Protein AF-A0A7C9JWT1-F1 (afdb_monomer)

Structure (mmCIF, N/CA/C/O backbone):
data_AF-A0A7C9JWT1-F1
#
_en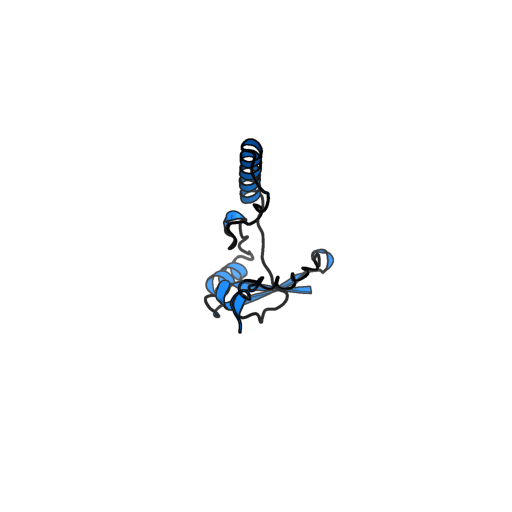try.id   AF-A0A7C9JWT1-F1
#
loop_
_atom_site.group_PDB
_atom_site.id
_atom_site.type_symbol
_atom_site.label_atom_id
_atom_site.label_alt_id
_atom_site.label_comp_id
_atom_site.label_asym_id
_atom_site.label_entity_id
_atom_site.label_seq_id
_atom_site.pdbx_PDB_ins_code
_atom_site.Cartn_x
_atom_site.Cartn_y
_atom_site.Cartn_z
_atom_site.occupancy
_atom_site.B_iso_or_equiv
_atom_site.auth_seq_id
_atom_site.auth_comp_id
_atom_site.auth_asym_id
_atom_site.auth_atom_id
_atom_site.pdbx_PDB_model_num
ATOM 1 N N . MET A 1 1 ? 0.177 8.245 -16.799 1.00 88.88 1 MET A N 1
ATOM 2 C CA . MET A 1 1 ? 1.447 7.897 -16.118 1.00 88.88 1 MET A CA 1
ATOM 3 C C . MET A 1 1 ? 1.561 6.397 -15.856 1.00 88.88 1 MET A C 1
ATOM 5 O O . MET A 1 1 ? 0.543 5.713 -15.841 1.00 88.88 1 MET A O 1
ATOM 9 N N . ARG A 1 2 ? 2.778 5.878 -15.626 1.00 90.88 2 ARG A N 1
ATOM 10 C CA . ARG A 1 2 ? 3.000 4.482 -15.211 1.00 90.88 2 ARG A CA 1
ATOM 11 C C . ARG A 1 2 ? 3.348 4.416 -13.730 1.00 90.88 2 ARG A C 1
ATOM 13 O O . ARG A 1 2 ? 4.318 5.038 -13.309 1.00 90.88 2 ARG A O 1
ATOM 20 N N . LEU A 1 3 ? 2.582 3.638 -12.975 1.00 92.44 3 LEU A N 1
ATOM 21 C CA . LEU A 1 3 ? 2.777 3.423 -11.547 1.00 92.44 3 LEU A CA 1
ATOM 22 C C . LEU A 1 3 ? 3.096 1.960 -11.241 1.00 92.44 3 LEU A C 1
ATOM 24 O O . LEU A 1 3 ? 2.695 1.049 -11.961 1.00 92.44 3 LEU A O 1
ATOM 28 N N . TYR A 1 4 ? 3.811 1.737 -10.146 1.00 93.62 4 TYR A N 1
ATOM 29 C CA . TYR A 1 4 ? 4.376 0.447 -9.780 1.00 93.62 4 TYR A CA 1
ATOM 30 C C . TYR A 1 4 ? 3.850 -0.025 -8.428 1.00 93.62 4 TYR A C 1
ATOM 32 O O . TYR A 1 4 ? 3.879 0.716 -7.446 1.00 93.62 4 TYR A O 1
ATOM 40 N N . HIS A 1 5 ? 3.411 -1.280 -8.369 1.00 93.38 5 HIS A N 1
ATOM 41 C CA . HIS A 1 5 ? 3.003 -1.959 -7.144 1.00 93.38 5 HIS A CA 1
ATOM 42 C C . HIS A 1 5 ? 3.944 -3.133 -6.867 1.00 93.38 5 HIS A C 1
ATOM 44 O O . HIS A 1 5 ? 4.068 -4.046 -7.685 1.00 93.38 5 HIS A O 1
ATOM 50 N N . LEU A 1 6 ? 4.625 -3.098 -5.724 1.00 93.12 6 LEU A N 1
ATOM 51 C CA . LEU A 1 6 ? 5.567 -4.133 -5.308 1.00 93.12 6 LEU A CA 1
ATOM 52 C C . LEU A 1 6 ? 4.858 -5.138 -4.401 1.00 93.12 6 LEU A C 1
ATOM 54 O O . LEU A 1 6 ? 4.128 -4.748 -3.492 1.00 93.12 6 LEU A O 1
ATOM 58 N N . THR A 1 7 ? 5.069 -6.428 -4.653 1.00 92.75 7 THR A N 1
ATOM 59 C CA . THR A 1 7 ? 4.467 -7.501 -3.857 1.00 92.75 7 THR A CA 1
ATOM 60 C C . THR A 1 7 ? 5.299 -8.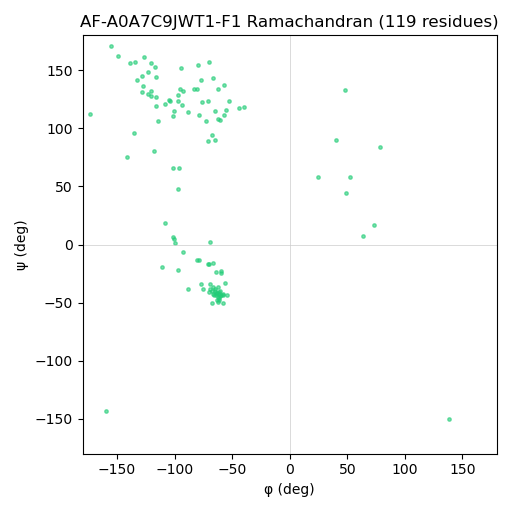788 -3.922 1.00 92.75 7 THR A C 1
ATOM 62 O O . THR A 1 7 ? 6.246 -8.903 -4.707 1.00 92.75 7 THR A O 1
ATOM 65 N N . THR A 1 8 ? 4.963 -9.775 -3.092 1.00 93.62 8 THR A N 1
ATOM 66 C CA . THR A 1 8 ? 5.616 -11.093 -3.119 1.00 93.62 8 THR A CA 1
ATOM 67 C C . THR A 1 8 ? 5.217 -11.867 -4.381 1.00 93.62 8 THR A C 1
ATOM 69 O O . THR A 1 8 ? 4.166 -11.619 -4.975 1.00 93.62 8 THR A O 1
ATOM 72 N N . ALA A 1 9 ? 6.038 -12.829 -4.810 1.00 94.38 9 ALA A N 1
ATOM 73 C CA . ALA A 1 9 ? 5.761 -13.595 -6.030 1.00 94.38 9 ALA A CA 1
ATOM 74 C C . ALA A 1 9 ? 4.431 -14.371 -5.961 1.00 94.38 9 ALA A C 1
ATOM 76 O O . ALA A 1 9 ? 3.673 -14.380 -6.928 1.00 94.38 9 ALA A O 1
ATOM 77 N N . GLU A 1 10 ? 4.118 -14.959 -4.804 1.00 94.06 10 GLU A N 1
ATOM 78 C CA . GLU A 1 10 ? 2.855 -15.664 -4.558 1.00 94.06 10 GLU A CA 1
ATOM 79 C C . GLU A 1 10 ? 1.644 -14.750 -4.788 1.00 94.06 10 GLU A C 1
ATOM 81 O O . GLU A 1 10 ? 0.731 -15.083 -5.551 1.00 94.06 10 GLU A O 1
ATOM 86 N N . TYR A 1 11 ? 1.660 -13.554 -4.189 1.00 93.75 11 TYR A N 1
ATOM 87 C CA . TYR A 1 11 ? 0.570 -12.601 -4.354 1.00 93.75 11 TYR A CA 1
ATOM 88 C C . TYR A 1 11 ? 0.517 -12.026 -5.764 1.00 93.75 11 TYR A C 1
ATOM 90 O O . TYR A 1 11 ? -0.579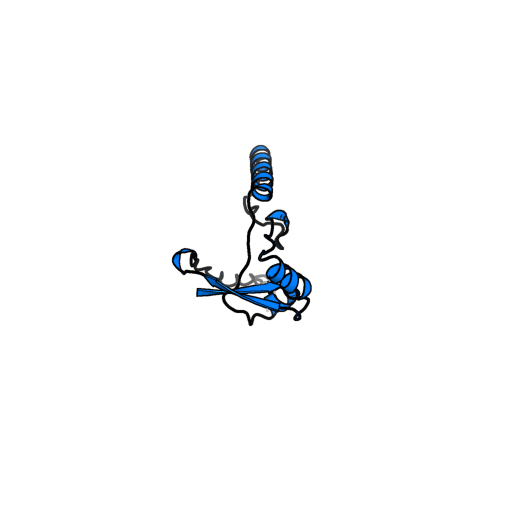 -11.816 -6.272 1.00 93.75 11 TYR A O 1
ATOM 98 N N . ALA A 1 12 ? 1.651 -11.829 -6.437 1.00 94.06 12 ALA A N 1
ATOM 99 C CA . ALA A 1 12 ? 1.660 -11.398 -7.832 1.00 94.06 12 ALA A CA 1
ATOM 100 C C . ALA A 1 12 ? 0.966 -12.414 -8.750 1.00 94.06 12 ALA A C 1
ATOM 102 O O . ALA A 1 12 ? 0.114 -12.027 -9.550 1.00 94.06 12 ALA A O 1
ATOM 103 N N . ILE A 1 13 ? 1.266 -13.707 -8.592 1.00 95.19 13 ILE A N 1
ATOM 104 C CA . ILE A 1 13 ? 0.622 -14.783 -9.358 1.00 95.19 13 ILE A CA 1
ATOM 105 C C . ILE A 1 13 ? -0.884 -14.803 -9.079 1.00 95.19 13 ILE A C 1
ATOM 107 O O . ILE A 1 13 ? -1.679 -14.803 -10.018 1.00 95.19 13 ILE A O 1
ATOM 111 N N . SER A 1 14 ? -1.288 -14.748 -7.805 1.00 95.44 14 SER A N 1
ATOM 112 C CA . SER A 1 14 ? -2.705 -14.676 -7.423 1.00 95.44 14 SER A CA 1
ATOM 113 C C . SER A 1 14 ? -3.396 -13.438 -8.007 1.00 95.44 14 SER A C 1
ATOM 115 O O . SER A 1 14 ? -4.515 -13.533 -8.508 1.00 95.44 14 SER A O 1
ATOM 117 N N . ASN A 1 15 ? -2.749 -12.273 -7.957 1.00 94.75 15 ASN A N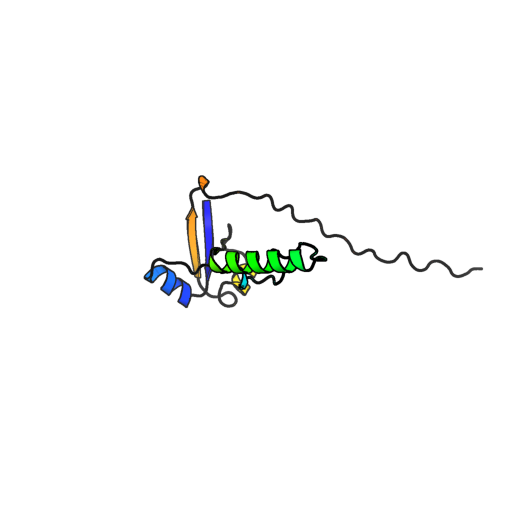 1
ATOM 118 C CA . ASN A 1 15 ? -3.307 -11.015 -8.450 1.00 94.75 15 ASN A CA 1
ATOM 119 C C . ASN A 1 15 ? -3.542 -11.061 -9.963 1.00 94.75 15 ASN A C 1
ATOM 121 O O . ASN A 1 15 ? -4.602 -10.647 -10.430 1.00 94.75 15 ASN A O 1
ATOM 125 N N . ILE A 1 16 ? -2.582 -11.606 -10.717 1.00 94.94 16 ILE A N 1
ATOM 126 C CA . ILE A 1 16 ? -2.693 -11.783 -12.169 1.00 94.94 16 ILE A CA 1
ATOM 127 C C . ILE A 1 16 ? -3.767 -12.826 -12.497 1.00 94.94 16 ILE A C 1
ATOM 129 O O . ILE A 1 16 ? -4.666 -12.550 -13.290 1.00 94.94 16 ILE A O 1
ATOM 133 N N . GLY A 1 17 ? -3.713 -13.999 -11.859 1.00 96.81 17 GLY A N 1
ATOM 134 C CA . GLY A 1 17 ? -4.637 -15.105 -12.123 1.00 96.81 17 GLY A CA 1
ATOM 135 C C . GLY A 1 17 ? -6.094 -14.765 -11.807 1.00 96.81 17 GLY A C 1
ATOM 136 O O . GLY A 1 17 ? -6.993 -15.156 -12.545 1.00 96.81 17 GLY A O 1
ATOM 137 N N . LEU A 1 18 ? -6.331 -13.987 -10.747 1.00 96.19 18 LEU A N 1
ATOM 138 C CA . LEU A 1 18 ? -7.672 -13.591 -10.303 1.00 96.19 18 LEU A CA 1
ATOM 139 C C . LEU A 1 18 ? -8.075 -12.182 -10.754 1.00 96.19 18 LEU A C 1
ATOM 141 O O . LEU A 1 18 ? -9.160 -11.727 -10.399 1.00 96.19 18 LEU A O 1
ATOM 145 N N . ARG A 1 19 ? -7.213 -11.480 -11.502 1.00 94.12 19 ARG A N 1
ATOM 146 C CA . ARG A 1 19 ? -7.418 -10.092 -11.956 1.00 94.12 19 ARG A CA 1
ATOM 147 C C . ARG A 1 19 ? -7.856 -9.145 -10.832 1.00 94.12 19 ARG A C 1
ATOM 149 O O . ARG A 1 19 ? -8.776 -8.346 -10.999 1.00 94.12 19 ARG A O 1
ATOM 156 N N . ARG A 1 20 ? -7.206 -9.237 -9.672 1.00 92.38 20 ARG A N 1
ATOM 157 C CA . ARG A 1 20 ? -7.530 -8.426 -8.488 1.00 92.38 20 ARG A CA 1
ATOM 158 C C . ARG A 1 20 ? -6.273 -7.939 -7.788 1.00 92.38 20 ARG A C 1
ATOM 160 O O . ARG A 1 20 ? -5.235 -8.585 -7.855 1.00 92.38 20 ARG A O 1
ATOM 167 N N . LEU A 1 21 ? -6.402 -6.845 -7.048 1.00 91.25 21 LEU A N 1
ATOM 168 C CA . LEU A 1 21 ? -5.401 -6.398 -6.084 1.00 91.25 21 LEU A CA 1
ATOM 169 C C . LEU A 1 21 ? -5.995 -6.433 -4.680 1.00 91.25 21 LEU A C 1
ATOM 171 O O . LEU A 1 21 ? -7.178 -6.150 -4.482 1.00 91.25 21 LEU A O 1
ATOM 175 N N . LYS A 1 22 ? -5.166 -6.776 -3.692 1.00 87.38 22 LYS A N 1
ATOM 176 C CA . LYS A 1 22 ? -5.540 -6.633 -2.285 1.00 87.38 22 LYS A CA 1
ATOM 177 C C . LYS A 1 22 ? -5.559 -5.147 -1.934 1.00 87.38 22 LYS A C 1
ATOM 179 O O . LYS A 1 22 ? -4.543 -4.475 -2.065 1.00 87.38 22 LYS A O 1
ATOM 184 N N . ILE A 1 23 ? -6.692 -4.667 -1.434 1.00 88.38 23 ILE A N 1
ATOM 185 C CA . ILE A 1 23 ? -6.795 -3.334 -0.837 1.00 88.38 23 ILE A CA 1
ATOM 186 C C . ILE A 1 23 ? -6.272 -3.373 0.602 1.00 88.38 23 ILE A C 1
ATOM 188 O O . ILE A 1 23 ? -6.613 -4.281 1.365 1.00 88.38 23 ILE A O 1
ATOM 192 N N . ALA A 1 24 ? -5.439 -2.403 0.970 1.00 84.56 24 ALA A N 1
ATOM 193 C CA . ALA A 1 24 ? -5.053 -2.190 2.357 1.00 84.56 24 ALA A CA 1
ATOM 194 C C . ALA A 1 24 ? -6.200 -1.495 3.096 1.00 84.56 24 ALA A C 1
ATOM 196 O O . ALA A 1 24 ? -6.880 -0.625 2.538 1.00 84.56 24 ALA A O 1
ATOM 197 N N . ARG A 1 25 ? -6.431 -1.885 4.351 1.00 83.31 25 ARG A N 1
ATOM 198 C CA . ARG A 1 25 ? -7.342 -1.168 5.240 1.00 83.31 25 ARG A CA 1
ATOM 199 C C . ARG A 1 25 ? -6.549 -0.192 6.077 1.00 83.31 25 ARG A C 1
ATOM 201 O O . ARG A 1 25 ? -5.395 -0.426 6.407 1.00 83.31 25 ARG A O 1
ATOM 208 N N . PHE A 1 26 ? -7.215 0.879 6.476 1.00 74.75 26 PHE A N 1
ATOM 209 C CA . PHE A 1 26 ? -6.589 1.960 7.223 1.00 74.75 26 PHE A CA 1
ATOM 210 C C . PHE A 1 26 ? -5.985 1.517 8.572 1.00 74.75 26 PHE A C 1
ATOM 212 O O . PHE A 1 26 ? -5.063 2.130 9.087 1.00 74.75 26 PHE A O 1
ATOM 219 N N . GLY A 1 27 ? -6.501 0.425 9.145 1.00 69.69 27 GLY A N 1
ATOM 220 C CA . GLY A 1 27 ? -5.990 -0.134 10.402 1.00 69.69 27 GLY A CA 1
ATOM 221 C C . GLY A 1 27 ? -4.732 -0.991 10.245 1.00 69.69 27 GLY A C 1
ATOM 222 O O . GLY A 1 27 ? -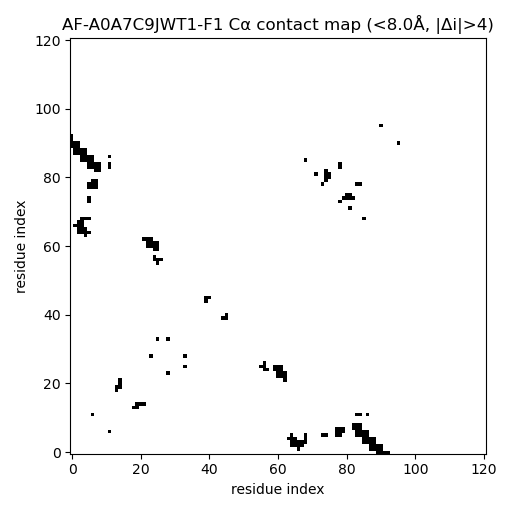4.091 -1.277 11.249 1.00 69.69 27 GLY A O 1
ATOM 223 N N . ASP A 1 28 ? -4.387 -1.376 9.014 1.00 72.38 28 ASP A N 1
ATOM 224 C CA . ASP A 1 28 ? -3.277 -2.286 8.703 1.00 72.38 28 ASP A CA 1
ATOM 225 C C . ASP A 1 28 ? -2.027 -1.531 8.216 1.00 72.38 28 ASP A C 1
ATOM 227 O O . ASP A 1 28 ? -1.078 -2.142 7.722 1.00 72.38 28 ASP A O 1
ATOM 231 N N . LEU A 1 29 ? -2.051 -0.197 8.269 1.00 73.75 29 LEU A N 1
ATOM 232 C CA . LEU A 1 29 ? -0.964 0.647 7.788 1.00 73.75 29 LEU A CA 1
ATOM 233 C C . LEU A 1 29 ? 0.171 0.711 8.811 1.00 73.75 29 LEU A C 1
ATOM 235 O O . LEU A 1 29 ? -0.025 0.516 10.009 1.00 73.75 29 LEU A O 1
ATOM 239 N N . ASN A 1 30 ? 1.381 0.974 8.316 1.00 65.75 30 ASN A N 1
ATOM 240 C CA . ASN A 1 30 ? 2.602 0.893 9.120 1.00 65.75 30 ASN A CA 1
ATOM 241 C C . ASN A 1 30 ? 2.715 1.997 10.185 1.00 65.75 30 ASN A C 1
ATOM 243 O O . ASN A 1 30 ? 3.538 1.866 11.089 1.00 65.75 30 ASN A O 1
ATOM 247 N N . ASP A 1 31 ? 1.937 3.077 10.078 1.00 64.69 31 ASP A N 1
ATOM 248 C CA . ASP A 1 31 ? 1.966 4.173 11.043 1.00 64.69 31 ASP A CA 1
ATOM 249 C C . ASP A 1 31 ? 0.783 4.062 12.036 1.00 64.69 31 ASP A C 1
ATOM 251 O O . ASP A 1 31 ? -0.386 4.172 11.662 1.00 64.69 31 ASP A O 1
ATOM 255 N N . PRO A 1 32 ? 1.048 3.840 13.337 1.00 54.69 32 PRO A N 1
ATOM 256 C CA . PRO A 1 32 ? -0.006 3.701 14.341 1.00 54.69 32 PRO A CA 1
ATOM 257 C C . PRO A 1 32 ? -0.810 4.997 14.578 1.00 54.69 32 PRO A C 1
ATOM 259 O O . PRO A 1 32 ? -1.899 4.937 15.160 1.00 54.69 32 PRO A O 1
ATOM 262 N N . PHE A 1 33 ? -0.306 6.154 14.130 1.00 58.25 33 PHE A N 1
ATOM 263 C CA . PHE A 1 33 ? -0.924 7.476 14.280 1.00 58.25 33 PHE A CA 1
ATOM 264 C C . PHE A 1 33 ? -1.646 7.968 13.030 1.00 58.25 33 PHE A C 1
ATOM 266 O O . PHE A 1 33 ? -2.147 9.095 13.022 1.00 58.25 33 PHE A O 1
ATOM 273 N N . GLU A 1 34 ? -1.731 7.141 11.993 1.00 57.41 34 GLU A N 1
ATOM 274 C CA . GLU A 1 34 ? -2.500 7.412 10.786 1.00 57.41 34 GLU A CA 1
ATOM 275 C C . GLU A 1 34 ? -3.892 8.002 11.162 1.00 57.41 34 GLU A C 1
ATOM 277 O O . GLU A 1 34 ? -4.675 7.401 11.907 1.00 57.41 34 GLU A O 1
ATOM 282 N N . LEU A 1 35 ? -4.149 9.250 10.722 1.00 52.66 35 LEU A N 1
ATOM 283 C CA . LEU A 1 35 ? -5.328 10.108 11.000 1.00 52.66 35 LEU A CA 1
ATOM 284 C C . LEU A 1 35 ? -5.589 10.555 12.462 1.00 52.66 35 LEU A C 1
ATOM 286 O O . LEU A 1 35 ? -6.612 11.185 12.727 1.00 52.66 35 LEU A O 1
ATOM 290 N N . LEU A 1 36 ? -4.686 10.295 13.410 1.00 54.47 36 LEU A N 1
ATOM 291 C CA . LEU A 1 36 ? -4.839 10.640 14.836 1.00 54.47 36 LEU A CA 1
ATOM 292 C C . LEU A 1 36 ? -3.935 11.791 15.307 1.00 54.47 36 LEU A C 1
ATOM 294 O O . LEU A 1 36 ? -3.766 11.986 16.506 1.00 54.47 36 LEU A O 1
ATOM 298 N N . ALA A 1 37 ? -3.402 12.600 14.389 1.00 55.78 37 ALA A N 1
ATOM 299 C CA . ALA A 1 37 ? -2.633 13.800 14.738 1.00 55.78 37 ALA A CA 1
ATOM 300 C C . ALA A 1 37 ? -3.482 14.932 15.363 1.00 55.78 37 ALA A C 1
ATOM 302 O O . ALA A 1 37 ? -2.957 16.008 15.641 1.00 55.78 37 ALA A O 1
ATOM 303 N N . ALA A 1 38 ? -4.787 14.717 15.561 1.00 57.41 38 ALA A N 1
ATOM 304 C CA . ALA A 1 38 ? -5.630 15.636 16.308 1.00 57.41 38 ALA A CA 1
ATOM 305 C C . ALA A 1 38 ? -5.356 15.468 17.809 1.00 57.41 38 ALA A C 1
ATOM 307 O O . ALA A 1 38 ? -5.487 14.376 18.360 1.00 57.41 38 ALA A O 1
ATOM 308 N N . GLU A 1 39 ? -4.977 16.558 18.466 1.00 53.66 39 GLU A N 1
ATOM 309 C CA . GLU A 1 39 ? -4.848 16.634 19.916 1.00 53.66 39 GLU A CA 1
ATOM 310 C C . GLU A 1 39 ? -6.233 16.396 20.539 1.00 53.66 39 GLU A C 1
ATOM 312 O O . GLU A 1 39 ? -7.176 17.167 20.375 1.00 53.66 39 GLU A O 1
ATOM 317 N N . LEU A 1 40 ? -6.397 15.231 21.156 1.00 60.69 40 LEU A N 1
ATOM 318 C CA . LEU A 1 40 ? -7.682 14.712 21.606 1.00 60.69 40 LEU A CA 1
ATOM 319 C C . LEU A 1 40 ? -7.823 14.922 23.121 1.00 60.69 40 LEU A C 1
ATOM 321 O O . LEU A 1 40 ? -7.845 13.952 23.883 1.00 60.69 40 LEU A O 1
ATOM 325 N N . GLU A 1 41 ? -7.890 16.174 23.577 1.00 63.00 41 GLU A N 1
ATOM 326 C CA . GLU A 1 41 ? -8.073 16.489 25.005 1.00 63.00 41 GLU A CA 1
ATOM 327 C C . GLU A 1 41 ? -9.488 16.113 25.495 1.00 63.00 41 GLU A C 1
ATOM 329 O O . GLU A 1 41 ? -9.641 15.516 26.567 1.00 63.00 41 GLU A O 1
ATOM 334 N N . ASP A 1 42 ? -10.513 16.322 24.662 1.00 77.88 42 ASP A N 1
ATOM 335 C CA . ASP A 1 42 ? -11.923 16.067 24.987 1.00 77.88 42 ASP A CA 1
ATOM 336 C C . ASP A 1 42 ? -12.338 14.587 24.793 1.00 77.88 42 ASP A C 1
ATOM 338 O O . ASP A 1 42 ? -12.061 13.940 23.777 1.00 77.88 42 ASP A O 1
ATOM 342 N N . LYS A 1 43 ? -13.043 14.033 25.788 1.00 76.69 43 LYS A N 1
ATOM 343 C CA . LYS A 1 43 ? -13.553 12.656 25.810 1.00 76.69 43 LYS A CA 1
ATOM 344 C C . LYS A 1 43 ? -14.639 12.401 24.759 1.00 76.69 43 LYS A C 1
ATOM 346 O O . LYS A 1 43 ? -14.658 11.302 24.195 1.00 76.69 43 LYS A O 1
ATOM 351 N N . ASP A 1 44 ? -15.506 13.369 24.486 1.00 78.56 44 ASP A N 1
ATOM 352 C CA . ASP A 1 44 ? -16.585 13.206 23.507 1.00 78.56 44 ASP A CA 1
ATOM 353 C C . ASP A 1 44 ? -16.040 13.285 22.080 1.00 78.56 44 ASP A C 1
ATOM 355 O O . ASP A 1 44 ? -16.371 12.449 21.232 1.00 78.56 44 ASP A O 1
ATOM 359 N N . PHE A 1 45 ? -15.075 14.179 21.855 1.00 77.62 45 PHE A N 1
ATOM 360 C CA . PHE A 1 45 ? -14.327 14.245 20.603 1.00 77.62 45 PHE A CA 1
ATOM 361 C C . PHE A 1 45 ? -13.542 12.947 20.336 1.00 77.62 45 PHE A C 1
ATOM 363 O O . PHE A 1 45 ? -13.625 12.390 19.239 1.00 77.62 45 PHE A O 1
ATOM 370 N N . ARG A 1 46 ? -12.889 12.361 21.357 1.00 77.12 46 ARG A N 1
ATOM 371 C CA . ARG A 1 46 ? -12.257 11.025 21.256 1.00 77.12 46 ARG A CA 1
ATOM 372 C C . ARG A 1 46 ? -13.218 9.940 20.796 1.00 77.12 46 ARG A C 1
ATOM 374 O O . ARG A 1 46 ? -12.852 9.100 19.972 1.00 77.12 46 ARG A O 1
ATOM 381 N N . LYS A 1 47 ? -14.437 9.926 21.336 1.00 81.19 47 LYS A N 1
ATOM 382 C CA . LYS A 1 47 ? -15.446 8.926 20.978 1.00 81.19 47 LYS A CA 1
ATOM 383 C C . LYS A 1 47 ? -15.900 9.096 19.527 1.00 81.19 47 LYS A C 1
ATOM 385 O O . LYS A 1 47 ? -15.988 8.097 18.813 1.00 81.19 47 LYS A O 1
ATOM 390 N N . ALA A 1 48 ? -16.118 10.335 19.085 1.00 82.44 48 ALA A N 1
ATOM 391 C CA . ALA A 1 48 ? -16.480 10.649 17.706 1.00 82.44 48 ALA A CA 1
ATOM 392 C C . ALA A 1 48 ? -15.375 10.244 16.715 1.00 82.44 48 ALA A C 1
ATOM 394 O O . ALA A 1 48 ? -15.647 9.505 15.771 1.00 82.44 48 ALA A O 1
ATOM 395 N N . VAL A 1 49 ? -14.118 10.622 16.979 1.00 80.69 49 VAL A N 1
ATOM 396 C CA . VAL A 1 49 ? -12.964 10.258 16.136 1.00 80.69 49 VAL A CA 1
ATOM 397 C C . VAL A 1 49 ? -12.773 8.745 16.071 1.00 80.69 49 VAL A C 1
ATOM 399 O O . VAL A 1 49 ? -12.535 8.196 14.997 1.00 80.69 49 VAL A O 1
ATOM 402 N N . LYS A 1 50 ? -12.935 8.034 17.193 1.00 79.62 50 LYS A N 1
ATOM 403 C CA . LYS A 1 50 ? -12.862 6.567 17.212 1.00 79.62 50 LYS A CA 1
ATOM 404 C C . LYS A 1 50 ? -13.986 5.923 16.394 1.00 79.62 50 LYS A C 1
ATOM 406 O O . LYS A 1 50 ? -13.728 4.962 15.672 1.00 79.62 50 LYS A O 1
ATOM 411 N N . SER A 1 51 ? -15.210 6.443 16.490 1.00 83.25 51 SER A N 1
ATOM 412 C CA . SER A 1 51 ? -16.346 5.961 15.694 1.00 83.25 51 SER A CA 1
ATOM 413 C C . SER A 1 51 ? -16.107 6.180 14.202 1.00 83.25 51 SER A C 1
ATOM 415 O O . SER A 1 51 ? -16.234 5.240 13.421 1.00 83.25 51 SER A O 1
ATOM 417 N N . TRP A 1 52 ? -15.673 7.384 13.825 1.00 83.25 52 TRP A N 1
ATOM 418 C CA . TRP A 1 52 ? -15.328 7.720 12.448 1.00 83.25 52 TRP A CA 1
ATOM 419 C C . TRP A 1 52 ? -14.183 6.854 11.915 1.00 83.25 52 TRP A C 1
ATOM 421 O O . TRP A 1 52 ? -14.295 6.309 10.824 1.00 83.25 52 TRP A O 1
ATOM 431 N N . LYS A 1 53 ? -13.117 6.635 12.698 1.00 78.56 53 LYS A N 1
ATOM 432 C CA . LYS A 1 53 ? -12.002 5.750 12.319 1.00 78.56 53 LYS A CA 1
ATOM 433 C C . LYS A 1 53 ? -12.483 4.326 12.030 1.00 78.56 53 LYS A C 1
ATOM 435 O O . LYS A 1 53 ? -12.061 3.730 11.042 1.00 78.56 53 LYS A O 1
ATOM 440 N N . ASN A 1 54 ? -13.368 3.785 12.868 1.00 81.31 54 ASN A N 1
ATOM 441 C CA . ASN A 1 54 ? -13.933 2.448 12.669 1.00 81.31 54 ASN A CA 1
ATOM 442 C C . ASN A 1 54 ? -14.815 2.383 11.415 1.00 81.31 54 ASN A C 1
ATOM 444 O O . ASN A 1 54 ? -14.715 1.439 10.633 1.00 81.31 54 ASN A O 1
ATOM 448 N N . GLU A 1 55 ? -15.659 3.390 11.200 1.00 83.88 55 GLU A N 1
ATOM 449 C CA . GLU A 1 55 ? -16.485 3.485 9.997 1.00 83.88 55 GLU A CA 1
ATOM 450 C C . GLU A 1 55 ? -15.620 3.596 8.735 1.00 83.88 55 GLU A C 1
ATOM 452 O O . GLU A 1 55 ? -15.832 2.874 7.759 1.00 83.88 55 GLU A O 1
ATOM 457 N N . PHE A 1 56 ? -14.591 4.439 8.769 1.00 81.50 56 PHE A N 1
ATOM 458 C CA . PHE A 1 56 ? -13.661 4.636 7.666 1.00 81.50 56 PHE A CA 1
ATOM 459 C C . PHE A 1 56 ? -12.871 3.357 7.352 1.00 81.50 56 PHE A C 1
ATOM 461 O O . PHE A 1 56 ? -12.753 2.982 6.188 1.00 81.50 56 PHE A O 1
ATOM 468 N N . HIS A 1 57 ? -12.409 2.630 8.376 1.00 82.25 57 HIS A N 1
ATOM 469 C CA . HIS A 1 57 ? -11.757 1.325 8.222 1.00 82.25 57 HIS A CA 1
ATOM 470 C C . HIS A 1 57 ? -12.654 0.304 7.499 1.00 82.25 57 HIS A C 1
ATOM 472 O O . HIS A 1 57 ? -12.186 -0.418 6.617 1.00 82.25 57 HIS A O 1
ATOM 478 N N . ASN A 1 58 ? -13.945 0.265 7.839 1.00 83.19 58 ASN A N 1
ATOM 479 C CA . ASN A 1 58 ? -14.893 -0.688 7.258 1.00 83.19 58 ASN A CA 1
ATOM 480 C C . ASN A 1 58 ? -15.332 -0.302 5.838 1.00 83.19 58 ASN A C 1
ATOM 482 O O . ASN A 1 58 ? -15.558 -1.171 4.995 1.00 83.19 58 ASN A O 1
ATOM 486 N N . THR A 1 59 ? -15.444 0.997 5.555 1.00 85.06 59 THR A N 1
ATOM 487 C CA . THR A 1 59 ? -16.030 1.499 4.302 1.00 85.06 59 THR A CA 1
ATOM 488 C C . THR A 1 59 ? -15.000 1.849 3.234 1.00 85.06 59 THR A C 1
ATOM 490 O O . THR A 1 59 ? -15.342 1.866 2.051 1.00 85.06 59 THR A O 1
ATOM 493 N N . LYS A 1 60 ? -13.744 2.116 3.611 1.00 84.00 60 LYS A N 1
ATOM 494 C CA . LYS A 1 60 ? -12.687 2.559 2.696 1.00 84.00 60 LYS A CA 1
ATOM 495 C C . LYS A 1 60 ? -11.508 1.590 2.682 1.00 84.00 60 LYS A C 1
ATOM 497 O O . LYS A 1 60 ? -11.280 0.804 3.602 1.00 84.00 60 LYS A O 1
ATOM 502 N N . GLY A 1 61 ? -10.768 1.627 1.587 1.00 85.00 61 GLY A N 1
ATOM 503 C CA . GLY A 1 61 ? -9.519 0.904 1.403 1.00 85.00 61 GLY A CA 1
ATOM 504 C C . GLY A 1 61 ? -8.619 1.704 0.479 1.00 85.00 61 GLY A C 1
ATOM 505 O O . GLY A 1 61 ? -9.089 2.608 -0.214 1.00 85.00 61 GLY A O 1
ATOM 506 N N . LEU A 1 62 ? -7.333 1.385 0.488 1.00 86.75 62 LEU A N 1
ATOM 507 C CA . LEU A 1 62 ? -6.341 2.086 -0.313 1.00 86.75 62 LEU A CA 1
ATOM 508 C C . LEU A 1 62 ? -5.404 1.115 -1.025 1.00 86.75 62 LEU A C 1
ATOM 510 O O . LEU A 1 62 ? -5.222 -0.031 -0.608 1.00 86.75 62 LEU A O 1
ATOM 514 N N . LEU A 1 63 ? -4.811 1.601 -2.110 1.00 87.56 63 LEU A N 1
ATOM 515 C CA . LEU A 1 63 ? -3.740 0.939 -2.840 1.00 87.56 63 LEU A CA 1
ATOM 516 C C . LEU A 1 63 ? -2.547 1.886 -2.884 1.00 87.56 63 LEU A C 1
ATOM 518 O O . LEU A 1 63 ? -2.689 3.049 -3.256 1.00 87.56 63 LEU A O 1
ATOM 522 N N . CYS A 1 64 ? -1.379 1.374 -2.515 1.00 84.19 64 CYS A N 1
ATOM 523 C CA . CYS A 1 64 ? -0.136 2.126 -2.587 1.00 84.19 64 CYS A CA 1
ATOM 524 C C . CYS A 1 64 ? 0.602 1.773 -3.875 1.00 84.19 64 CYS A C 1
ATOM 526 O O . CYS A 1 64 ? 0.853 0.596 -4.162 1.00 84.19 64 CYS A O 1
ATOM 528 N N . PHE A 1 65 ? 0.987 2.812 -4.605 1.00 89.44 65 PHE A N 1
ATOM 529 C CA . PHE A 1 65 ? 1.832 2.716 -5.781 1.00 89.44 65 PHE A CA 1
ATOM 530 C C . PHE A 1 65 ? 3.034 3.650 -5.648 1.00 89.44 65 PHE A C 1
ATOM 532 O O . PHE A 1 65 ? 3.022 4.593 -4.857 1.00 89.44 65 PHE A O 1
ATOM 539 N N . SER A 1 66 ? 4.065 3.397 -6.445 1.00 88.56 66 SER A N 1
ATOM 540 C CA . SER A 1 66 ? 5.212 4.285 -6.601 1.00 88.56 66 SER A CA 1
ATOM 541 C C . SER A 1 66 ? 5.395 4.674 -8.061 1.00 88.56 66 SER A C 1
ATOM 543 O O . SER A 1 66 ? 5.129 3.875 -8.953 1.00 88.56 66 SER A O 1
ATOM 545 N N . GLU A 1 67 ? 5.902 5.876 -8.314 1.00 89.88 67 GLU A N 1
ATOM 546 C CA . GLU A 1 67 ? 6.341 6.299 -9.650 1.00 89.88 67 GLU A CA 1
ATOM 547 C C . GLU A 1 67 ? 7.633 5.595 -10.091 1.00 89.88 67 GLU A C 1
ATOM 549 O O . GLU A 1 67 ? 7.954 5.564 -11.277 1.00 89.88 67 GLU A O 1
ATOM 554 N N . SER A 1 68 ? 8.377 4.992 -9.155 1.00 89.12 68 SER A N 1
ATOM 555 C CA . SER A 1 68 ? 9.609 4.263 -9.447 1.00 89.12 68 SER A CA 1
ATOM 556 C C . SER A 1 68 ? 9.584 2.866 -8.848 1.00 89.12 68 SER A C 1
ATOM 558 O O . SER A 1 68 ? 9.334 2.668 -7.660 1.00 89.12 68 SER A O 1
ATOM 560 N N . TRP A 1 69 ? 9.933 1.881 -9.668 1.00 89.81 69 TRP A N 1
ATOM 561 C CA . TRP A 1 69 ? 10.170 0.518 -9.209 1.00 89.81 69 TRP A CA 1
ATOM 562 C C . TRP A 1 69 ? 11.551 0.353 -8.562 1.00 89.81 69 TRP A C 1
ATOM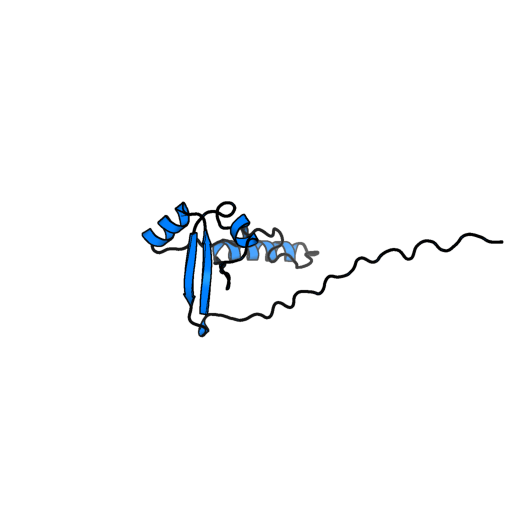 564 O O . TRP A 1 69 ? 11.792 -0.654 -7.911 1.00 89.81 69 TRP A O 1
ATOM 574 N N . HIS A 1 70 ? 12.471 1.311 -8.711 1.00 89.56 70 HIS A N 1
ATOM 575 C CA . HIS A 1 70 ? 13.873 1.178 -8.297 1.00 89.56 70 HIS A CA 1
ATOM 576 C C . HIS A 1 70 ? 14.144 1.798 -6.914 1.00 89.56 70 HIS A C 1
ATOM 578 O O . HIS A 1 70 ? 15.077 2.577 -6.737 1.00 89.56 70 HIS A O 1
ATOM 584 N N . ASN A 1 71 ? 13.305 1.486 -5.922 1.00 87.00 71 ASN A N 1
ATOM 585 C CA . ASN A 1 71 ? 13.450 1.990 -4.554 1.00 87.00 71 ASN A CA 1
ATOM 586 C C . ASN A 1 71 ? 13.771 0.841 -3.576 1.00 87.00 71 ASN A C 1
ATOM 588 O O . ASN A 1 71 ? 12.867 0.069 -3.244 1.00 87.00 71 ASN A O 1
ATOM 592 N N . PRO A 1 72 ? 15.019 0.726 -3.075 1.00 87.56 72 PRO A N 1
ATOM 593 C CA . PRO A 1 72 ? 15.431 -0.360 -2.182 1.00 87.56 72 PRO A CA 1
ATOM 594 C C . PRO A 1 72 ? 14.582 -0.497 -0.916 1.00 87.56 72 PRO A C 1
ATOM 596 O O . PRO A 1 72 ? 14.367 -1.615 -0.459 1.00 87.56 72 PRO A O 1
ATOM 599 N N . VAL A 1 73 ? 14.068 0.613 -0.378 1.00 87.12 73 VAL A N 1
ATOM 600 C CA . VAL A 1 73 ? 13.205 0.622 0.813 1.00 87.12 73 VAL A CA 1
ATOM 601 C C . VAL A 1 73 ? 11.837 0.022 0.484 1.00 87.12 73 VAL A C 1
ATOM 603 O O . VAL A 1 73 ? 11.299 -0.779 1.243 1.00 87.12 73 VAL A O 1
ATOM 606 N N . LEU A 1 74 ? 11.273 0.329 -0.688 1.00 87.25 74 LEU A N 1
ATOM 607 C CA . LEU A 1 74 ? 10.031 -0.326 -1.112 1.00 87.25 74 LEU A CA 1
ATOM 608 C C . LEU A 1 74 ? 10.246 -1.822 -1.344 1.00 87.25 74 LEU A C 1
ATOM 610 O O . LEU A 1 74 ? 9.396 -2.626 -0.970 1.00 87.25 74 LEU A O 1
ATOM 614 N N . TRP A 1 75 ? 11.395 -2.205 -1.898 1.00 89.00 75 TRP A N 1
ATOM 615 C CA . TRP A 1 75 ? 11.753 -3.611 -2.056 1.00 89.00 75 TRP A CA 1
ATOM 616 C C . TRP A 1 75 ? 11.938 -4.329 -0.715 1.00 89.00 75 TRP A C 1
ATOM 618 O O . TRP A 1 75 ? 11.481 -5.458 -0.577 1.00 89.00 75 TRP A O 1
ATOM 628 N N . SER A 1 76 ? 12.549 -3.700 0.293 1.00 86.94 76 SER A N 1
ATOM 629 C CA . SER A 1 76 ? 12.728 -4.331 1.606 1.00 86.94 76 SER A CA 1
ATOM 630 C C . SER A 1 76 ? 11.401 -4.545 2.333 1.00 86.94 76 SER A C 1
ATOM 632 O O . SER A 1 76 ? 11.214 -5.587 2.959 1.00 86.94 76 SER A O 1
ATOM 634 N N . HIS A 1 77 ? 10.483 -3.577 2.246 1.00 82.88 77 HIS A N 1
ATOM 635 C CA . HIS A 1 77 ? 9.222 -3.601 2.990 1.00 82.88 77 HIS A CA 1
ATOM 636 C C . HIS A 1 77 ? 8.081 -4.323 2.270 1.00 82.88 77 HIS A C 1
ATOM 638 O O . HIS A 1 77 ? 7.298 -5.006 2.926 1.00 82.88 77 HIS A O 1
ATOM 644 N N . TYR A 1 78 ? 7.970 -4.187 0.946 1.00 84.25 78 TYR A N 1
ATOM 645 C CA . TYR A 1 78 ? 6.807 -4.671 0.192 1.00 84.25 78 TYR A CA 1
ATOM 646 C C . TYR A 1 78 ? 7.104 -5.861 -0.727 1.00 84.25 78 TYR A C 1
ATOM 648 O O . TYR A 1 78 ? 6.181 -6.591 -1.086 1.00 84.25 78 TYR A O 1
ATOM 656 N N . ALA A 1 79 ? 8.368 -6.104 -1.081 1.00 82.06 79 ALA A N 1
ATOM 657 C CA . ALA A 1 79 ? 8.762 -7.216 -1.944 1.00 82.06 79 ALA A CA 1
ATOM 658 C C . ALA A 1 79 ? 9.691 -8.185 -1.205 1.00 82.06 79 ALA A C 1
ATOM 660 O O . ALA A 1 79 ? 10.907 -8.102 -1.364 1.00 82.06 79 ALA A O 1
ATOM 661 N N . ASP A 1 80 ? 9.101 -9.074 -0.392 1.00 87.50 80 ASP A N 1
ATOM 662 C CA . ASP A 1 80 ? 9.734 -10.224 0.293 1.00 87.50 80 ASP A CA 1
ATOM 663 C C . ASP A 1 80 ? 11.253 -10.077 0.527 1.00 87.50 80 ASP A C 1
ATOM 665 O O . ASP A 1 80 ? 12.069 -10.853 0.028 1.00 87.50 80 ASP A O 1
ATOM 669 N N . LYS A 1 81 ? 11.644 -9.013 1.246 1.00 88.25 81 LYS A N 1
ATOM 670 C CA . LYS A 1 81 ? 13.044 -8.674 1.557 1.00 88.25 81 LYS A CA 1
ATOM 671 C C . LYS A 1 81 ? 13.944 -8.613 0.310 1.00 88.25 81 LYS A C 1
ATOM 673 O O . LYS A 1 81 ? 14.962 -9.300 0.237 1.00 88.25 81 LYS A O 1
ATOM 678 N N . HIS A 1 82 ? 13.596 -7.750 -0.645 1.00 89.12 82 HIS A N 1
ATOM 679 C CA . HIS A 1 82 ? 14.265 -7.572 -1.945 1.00 89.12 82 HIS A CA 1
ATOM 680 C C . HIS A 1 82 ? 14.039 -8.687 -2.977 1.00 89.12 82 HIS A C 1
ATOM 682 O O . HIS A 1 82 ? 14.765 -8.768 -3.969 1.00 89.12 82 HIS A O 1
ATOM 688 N N . ARG A 1 83 ? 13.025 -9.534 -2.785 1.00 86.50 83 ARG A N 1
ATOM 689 C CA . ARG A 1 83 ? 12.633 -10.589 -3.728 1.00 86.50 83 ARG A CA 1
ATOM 690 C C . ARG A 1 83 ? 11.143 -10.476 -4.020 1.00 86.50 83 ARG A C 1
ATOM 692 O O . ARG A 1 83 ? 10.352 -10.135 -3.159 1.00 86.50 83 ARG A O 1
ATOM 699 N N . GLY A 1 84 ? 10.719 -10.768 -5.240 1.00 91.88 84 GLY A N 1
ATOM 700 C CA . GLY A 1 84 ? 9.301 -10.707 -5.586 1.00 91.88 84 GLY A CA 1
ATOM 701 C C . GLY A 1 84 ? 9.081 -10.090 -6.947 1.00 91.88 84 GLY A C 1
ATOM 702 O O . GLY A 1 84 ? 9.913 -10.234 -7.840 1.00 91.88 84 GLY A O 1
ATOM 703 N N . VAL A 1 85 ? 7.936 -9.439 -7.105 1.00 94.69 85 VAL A N 1
ATOM 704 C CA . VAL A 1 85 ? 7.465 -8.958 -8.400 1.00 94.69 85 VAL A CA 1
ATOM 705 C C . VAL A 1 85 ? 6.994 -7.518 -8.274 1.00 94.69 85 VAL A C 1
ATOM 707 O O . VAL A 1 85 ? 6.363 -7.119 -7.295 1.00 94.69 85 VAL A O 1
ATOM 710 N N . CYS A 1 86 ? 7.294 -6.744 -9.310 1.00 94.31 86 CYS A N 1
ATOM 711 C CA . CYS A 1 86 ? 6.780 -5.403 -9.491 1.00 94.31 86 CYS A CA 1
ATOM 712 C C . CYS A 1 86 ? 5.764 -5.414 -10.637 1.00 94.31 86 CYS A C 1
ATOM 714 O O . CYS A 1 86 ? 6.093 -5.800 -11.758 1.00 94.31 86 CYS A O 1
ATOM 716 N N . LEU A 1 87 ? 4.528 -5.015 -10.344 1.00 94.25 87 LEU A N 1
ATOM 717 C CA . LEU A 1 87 ? 3.456 -4.887 -11.325 1.00 94.25 87 LEU A CA 1
ATOM 718 C C . LEU A 1 87 ? 3.362 -3.427 -11.777 1.00 94.25 87 LEU A C 1
ATOM 720 O O . LEU A 1 87 ? 3.197 -2.535 -10.944 1.00 94.25 87 LEU A O 1
ATOM 724 N N . GLY A 1 88 ? 3.477 -3.194 -13.084 1.00 94.56 88 GLY A N 1
ATOM 725 C CA . GLY A 1 88 ? 3.308 -1.878 -13.697 1.00 94.56 88 GLY A CA 1
ATOM 726 C C . GLY A 1 88 ? 1.870 -1.659 -14.161 1.00 94.56 88 GLY A C 1
ATOM 727 O O . GLY A 1 88 ? 1.305 -2.515 -14.838 1.00 94.56 88 GLY A O 1
ATOM 728 N N . PHE A 1 89 ? 1.304 -0.507 -13.818 1.00 92.75 89 PHE A N 1
ATOM 729 C CA . PHE A 1 89 ? -0.036 -0.078 -14.200 1.00 92.75 89 PHE A CA 1
ATOM 730 C C . PHE A 1 89 ? 0.046 1.224 -14.980 1.00 92.75 89 PHE A C 1
ATOM 732 O O . PHE A 1 89 ? 0.641 2.196 -14.513 1.00 92.75 89 PHE A O 1
ATOM 739 N N . ASP A 1 90 ? -0.583 1.246 -16.149 1.00 93.25 90 ASP A N 1
ATOM 740 C CA . ASP A 1 90 ? -0.772 2.468 -16.917 1.00 93.25 90 ASP A CA 1
ATOM 741 C C . ASP A 1 90 ? -2.075 3.128 -16.454 1.00 93.25 90 ASP A C 1
ATOM 743 O O . ASP A 1 90 ? -3.159 2.563 -16.594 1.00 93.25 90 ASP A O 1
ATOM 747 N N . ILE A 1 91 ? -1.950 4.305 -15.841 1.00 89.38 91 ILE A N 1
ATOM 748 C CA . ILE A 1 91 ? -3.061 5.056 -15.252 1.00 89.38 91 ILE A CA 1
ATOM 749 C C . ILE A 1 91 ? -3.218 6.379 -16.010 1.00 89.38 91 ILE A C 1
ATOM 751 O O . ILE A 1 91 ? -2.231 7.113 -16.137 1.00 89.38 91 ILE A O 1
ATOM 755 N N . PRO A 1 92 ? -4.422 6.705 -16.514 1.00 90.75 92 PRO A N 1
ATOM 756 C CA . PRO A 1 92 ? -4.712 8.016 -17.089 1.00 90.75 92 PRO A CA 1
ATOM 757 C C . PRO A 1 92 ? -4.438 9.152 -16.097 1.00 90.75 92 PRO A C 1
ATOM 759 O O . PRO A 1 92 ? -4.798 9.056 -14.923 1.00 90.75 92 PRO A O 1
ATOM 762 N N . ASP A 1 93 ? -3.815 10.234 -16.565 1.00 85.56 93 ASP A N 1
ATOM 763 C CA . ASP A 1 93 ? -3.376 11.334 -15.690 1.00 85.56 93 ASP A CA 1
ATOM 764 C C . ASP A 1 93 ? -4.550 12.059 -15.008 1.00 85.56 93 ASP A C 1
ATOM 766 O O . ASP A 1 93 ? -4.389 12.602 -13.922 1.00 85.56 93 ASP A O 1
ATOM 770 N N . GLU A 1 94 ? -5.753 11.993 -15.583 1.00 87.81 94 GLU A N 1
ATOM 771 C CA . GLU A 1 94 ? -6.997 12.515 -14.997 1.00 87.81 94 GLU A CA 1
ATOM 772 C C . GLU A 1 94 ? -7.372 11.886 -13.644 1.00 87.81 94 GLU A C 1
ATOM 774 O O . GLU A 1 94 ? -8.080 12.508 -12.853 1.00 87.81 94 GLU A O 1
ATOM 779 N N . TYR A 1 95 ? -6.880 10.678 -13.348 1.00 84.19 95 TYR A N 1
ATOM 780 C CA . TYR A 1 95 ? -7.101 10.010 -12.062 1.00 84.19 95 TYR A CA 1
ATOM 781 C C . TYR A 1 95 ? -5.991 10.276 -11.040 1.00 84.19 95 TYR A C 1
ATOM 783 O O . TYR A 1 95 ? -6.106 9.854 -9.888 1.00 84.19 95 TYR A O 1
ATOM 791 N N . ALA A 1 96 ? -4.913 10.952 -11.438 1.00 77.94 96 ALA A N 1
ATOM 792 C CA . ALA A 1 96 ? -3.769 11.212 -10.583 1.00 77.94 96 ALA A CA 1
ATOM 793 C C . ALA A 1 96 ? -3.778 1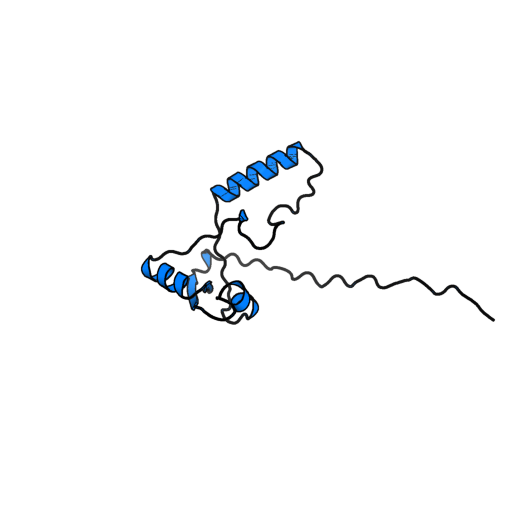2.662 -10.091 1.00 77.94 96 ALA A C 1
ATOM 795 O O . ALA A 1 96 ? -3.755 13.614 -10.866 1.00 77.94 96 ALA A O 1
ATOM 796 N N . ILE A 1 97 ? -3.756 12.834 -8.771 1.00 75.75 97 ILE A N 1
ATOM 797 C CA . ILE A 1 97 ? -3.601 14.148 -8.148 1.00 75.75 97 ILE A CA 1
ATOM 798 C C . ILE A 1 97 ? -2.150 14.270 -7.692 1.00 75.75 97 ILE A C 1
ATOM 800 O O . ILE A 1 97 ? -1.728 13.602 -6.749 1.00 75.75 97 ILE A O 1
ATOM 804 N N . SER A 1 98 ? -1.379 15.137 -8.347 1.00 64.94 98 SER A N 1
ATOM 805 C CA . SER A 1 98 ? -0.023 15.463 -7.903 1.00 64.94 98 SER A CA 1
ATOM 806 C C . SER A 1 98 ? -0.085 16.340 -6.650 1.00 64.94 98 SER A C 1
ATOM 808 O O . SER A 1 98 ? -0.377 17.533 -6.733 1.00 64.94 98 SER A O 1
ATOM 810 N N . SER A 1 99 ? 0.236 15.781 -5.484 1.00 61.56 99 SER A N 1
ATOM 811 C CA . SER A 1 99 ? 0.472 16.569 -4.272 1.00 61.56 99 SER A CA 1
ATOM 812 C C . SER A 1 99 ? 1.962 16.880 -4.126 1.00 61.56 99 SER A C 1
ATOM 814 O O . SER A 1 99 ? 2.775 15.966 -3.984 1.00 61.56 99 SER A O 1
ATOM 816 N N . GLN A 1 100 ? 2.337 18.160 -4.099 1.00 51.62 100 GLN A N 1
ATOM 817 C CA . GLN A 1 100 ? 3.690 18.571 -3.714 1.00 51.62 100 GLN A CA 1
ATOM 818 C C . GLN A 1 100 ? 3.875 18.351 -2.206 1.00 51.62 100 GLN A C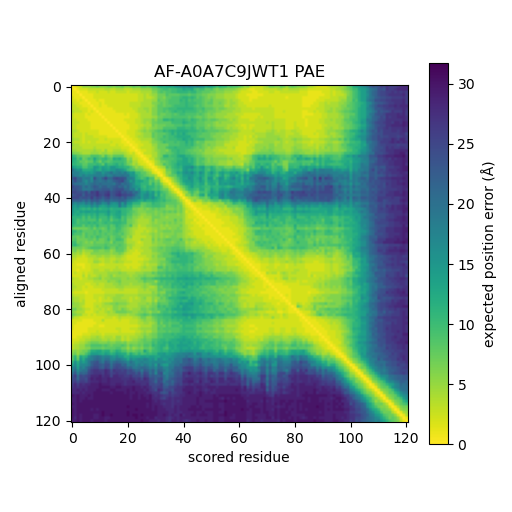 1
ATOM 820 O O . GLN A 1 100 ? 3.617 19.238 -1.394 1.00 51.62 100 GLN A O 1
ATOM 825 N N . LEU A 1 101 ? 4.325 17.158 -1.815 1.00 50.25 101 LEU A N 1
ATOM 826 C CA . LEU A 1 101 ? 4.828 16.915 -0.466 1.00 50.25 101 LEU A CA 1
ATOM 827 C C . LEU A 1 101 ? 6.132 17.703 -0.305 1.00 50.25 101 LEU A C 1
ATOM 829 O O . LEU A 1 101 ? 7.207 17.245 -0.691 1.00 50.25 101 LEU A O 1
ATOM 833 N N . GLN A 1 102 ? 6.041 18.918 0.241 1.00 48.25 102 GLN A N 1
ATOM 834 C CA . GLN A 1 102 ? 7.224 19.653 0.672 1.00 48.25 102 GLN A CA 1
ATOM 835 C C . GLN A 1 102 ? 7.915 18.828 1.752 1.00 48.25 102 GLN A C 1
ATOM 837 O O . GLN A 1 102 ? 7.424 18.725 2.878 1.00 48.25 102 GLN A O 1
ATOM 842 N N . GLN A 1 103 ? 9.053 18.223 1.412 1.00 47.44 103 GLN A N 1
ATOM 843 C CA . GLN A 1 103 ? 9.905 17.596 2.409 1.00 47.44 103 GLN A CA 1
ATOM 844 C C . GLN A 1 103 ? 10.263 18.662 3.445 1.00 47.44 103 GLN A C 1
ATOM 846 O O . GLN A 1 103 ? 10.954 19.638 3.138 1.00 47.44 103 GLN A O 1
ATOM 851 N N . ARG A 1 104 ? 9.741 18.518 4.670 1.00 46.22 104 ARG A N 1
ATOM 852 C CA . ARG A 1 104 ? 10.100 19.395 5.784 1.00 46.22 104 ARG A CA 1
ATOM 853 C C . ARG A 1 104 ? 11.620 19.343 5.926 1.00 46.22 104 ARG A C 1
ATOM 855 O O . ARG A 1 104 ? 12.180 18.291 6.224 1.00 46.22 104 ARG A O 1
ATOM 862 N N . LYS A 1 105 ? 12.287 20.478 5.693 1.00 43.47 105 LYS A N 1
ATOM 863 C CA . LYS A 1 105 ? 13.715 20.639 5.987 1.00 43.47 105 LYS A CA 1
ATOM 864 C C . LYS A 1 105 ? 13.927 20.236 7.448 1.00 43.47 105 LYS A C 1
ATOM 866 O O . LYS A 1 105 ? 13.261 20.778 8.325 1.00 43.47 105 LYS A O 1
ATOM 871 N N . SER A 1 106 ? 14.815 19.269 7.675 1.00 45.56 106 SER A N 1
ATOM 872 C CA . SER A 1 106 ? 15.197 18.758 8.995 1.00 45.56 106 SER A CA 1
ATOM 873 C C . SER A 1 106 ? 15.313 19.892 10.018 1.00 45.56 106 SER A C 1
ATOM 875 O O . SER A 1 106 ? 16.150 20.785 9.867 1.00 45.56 106 SER A O 1
ATOM 877 N N . ILE A 1 107 ? 14.493 19.848 11.069 1.00 54.25 107 ILE A N 1
ATOM 878 C CA . ILE A 1 107 ? 14.657 20.706 12.244 1.00 54.25 107 ILE A CA 1
ATOM 879 C C . ILE A 1 107 ? 15.990 20.285 12.875 1.00 54.25 107 ILE A C 1
ATOM 881 O O . ILE A 1 107 ? 16.158 19.127 13.254 1.00 54.25 107 ILE A O 1
ATOM 885 N N . ARG A 1 108 ? 16.986 21.178 12.896 1.00 40.50 108 ARG A N 1
ATOM 886 C CA . ARG A 1 108 ? 18.282 20.889 13.532 1.00 40.50 108 ARG A CA 1
ATOM 887 C C . ARG A 1 108 ? 18.076 20.756 15.049 1.00 40.50 108 ARG A C 1
ATOM 889 O O . ARG A 1 108 ? 17.291 21.533 15.595 1.00 40.50 108 ARG A O 1
ATOM 896 N N . PRO A 1 109 ? 18.782 19.850 15.747 1.00 43.53 109 PRO A N 1
ATOM 897 C CA . PRO A 1 109 ? 18.750 19.815 17.204 1.00 43.53 109 PRO A CA 1
ATOM 898 C C . PRO A 1 109 ? 19.300 21.126 17.778 1.00 43.53 109 PRO A C 1
ATOM 900 O O . PRO A 1 109 ? 20.352 21.603 17.348 1.00 43.53 109 PRO A O 1
ATOM 903 N N . LEU A 1 110 ? 18.602 21.693 18.764 1.00 46.62 110 LEU A N 1
ATOM 904 C CA . LEU A 1 110 ? 19.119 22.741 19.644 1.00 46.62 110 LEU A CA 1
ATOM 905 C C . L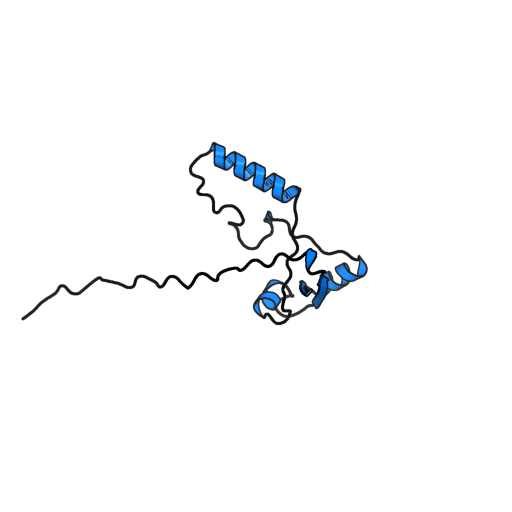EU A 1 110 ? 20.275 22.151 20.470 1.00 46.62 110 LEU A C 1
ATOM 907 O O . LEU A 1 110 ? 20.051 21.588 21.538 1.00 46.62 110 LEU A O 1
ATOM 911 N N . GLN A 1 111 ? 21.507 22.245 19.969 1.00 43.84 111 GLN A N 1
ATOM 912 C CA . GLN A 1 111 ? 22.691 21.996 20.789 1.00 43.84 111 GLN A CA 1
ATOM 913 C C . GLN A 1 111 ? 22.987 23.222 21.664 1.00 43.84 111 GLN A C 1
ATOM 915 O O . GLN A 1 111 ? 23.327 24.296 21.177 1.00 43.84 111 GLN A O 1
ATOM 920 N N . GLU A 1 112 ? 22.790 23.016 22.967 1.00 44.72 112 GLU A N 1
ATOM 921 C CA . GLU A 1 112 ? 23.593 23.516 24.090 1.00 44.72 112 GLU A CA 1
ATOM 922 C C . GLU A 1 112 ? 24.135 24.953 24.018 1.00 44.72 112 GLU A C 1
ATOM 924 O O . GLU A 1 112 ? 25.292 25.206 23.699 1.00 44.72 112 GLU A O 1
ATOM 929 N N . GLN A 1 113 ? 23.341 25.900 24.521 1.00 40.12 113 GLN A N 1
ATOM 930 C CA . GLN A 1 113 ? 23.869 27.076 25.221 1.00 40.12 113 GLN A CA 1
ATOM 931 C C . GLN A 1 113 ? 23.845 26.795 26.732 1.00 40.12 113 GLN A C 1
ATOM 933 O O . GLN A 1 113 ? 23.085 27.385 27.496 1.00 40.12 113 GLN A O 1
ATOM 938 N N . ARG A 1 114 ? 24.657 25.833 27.178 1.00 42.59 114 ARG A N 1
ATOM 939 C CA . ARG A 1 114 ? 25.038 25.692 28.590 1.00 42.59 114 ARG A CA 1
ATOM 940 C C . ARG A 1 114 ? 26.558 25.632 28.672 1.00 42.59 114 ARG A C 1
ATOM 942 O O . ARG A 1 114 ? 27.198 24.931 27.904 1.00 42.59 114 ARG A O 1
ATOM 949 N N . SER A 1 115 ? 27.100 26.357 29.648 1.00 43.19 115 SER A N 1
ATOM 950 C CA . SER A 1 115 ? 28.520 26.514 30.002 1.00 43.19 115 SER A CA 1
ATOM 951 C C . SER A 1 115 ? 29.383 27.458 29.148 1.00 43.19 115 SER A C 1
ATOM 953 O O . SER A 1 115 ? 30.203 27.039 28.346 1.00 43.19 115 SER A O 1
ATOM 955 N N . LYS A 1 116 ? 29.329 28.756 29.473 1.00 44.38 116 LYS A N 1
ATOM 956 C CA . LYS A 1 116 ? 30.551 29.523 29.788 1.00 44.38 116 LYS A CA 1
ATOM 957 C C . LYS A 1 116 ? 30.271 30.485 30.944 1.00 44.38 116 LYS A C 1
ATOM 959 O O . LYS A 1 116 ? 30.129 31.686 30.767 1.00 44.38 116 LYS A O 1
ATOM 964 N N . SER A 1 117 ? 30.190 29.932 32.149 1.00 46.31 117 SER A N 1
ATOM 965 C CA . SER A 1 117 ? 30.446 30.676 33.382 1.00 46.31 117 SER A CA 1
ATOM 966 C C . SER A 1 117 ? 31.323 29.812 34.282 1.00 46.31 117 SER A C 1
ATOM 968 O O . SER A 1 117 ? 30.837 28.913 34.960 1.00 46.31 117 SER A O 1
ATOM 970 N N . ARG A 1 118 ? 32.639 30.046 34.215 1.00 38.62 118 ARG A N 1
ATOM 971 C CA . ARG A 1 118 ? 33.627 29.804 35.281 1.00 38.62 118 ARG A CA 1
ATOM 972 C C . ARG A 1 118 ? 34.994 30.366 34.841 1.00 38.62 118 ARG A C 1
ATOM 974 O O . ARG A 1 118 ? 35.550 29.858 33.879 1.00 38.62 118 ARG A O 1
ATOM 981 N N . VAL A 1 119 ? 35.417 31.428 35.547 1.00 40.44 119 VAL A N 1
ATOM 982 C CA . VAL A 1 119 ? 36.750 31.724 36.151 1.00 40.44 119 VAL A CA 1
ATOM 983 C C . VAL A 1 119 ? 38.001 31.522 35.271 1.00 40.44 119 VAL A C 1
ATOM 985 O O . VAL A 1 119 ? 38.156 30.459 34.694 1.00 40.44 119 VAL A O 1
ATOM 988 N N . GLY A 1 120 ? 39.003 32.401 35.158 1.00 34.59 120 GLY A N 1
ATOM 989 C CA . GLY A 1 120 ? 39.405 33.679 35.779 1.00 34.59 120 GLY A CA 1
ATOM 990 C C . GLY A 1 120 ? 40.397 34.370 34.808 1.00 34.59 120 GLY A C 1
ATOM 991 O O . GLY A 1 120 ? 40.197 34.201 33.600 1.00 34.59 120 GLY A O 1
ATOM 992 N N . PRO A 1 121 ? 41.463 35.084 35.225 1.00 41.91 121 PRO A N 1
ATOM 993 C CA . PRO A 1 121 ? 42.191 35.004 36.499 1.00 41.91 121 PRO A CA 1
ATOM 994 C C . PRO A 1 121 ? 41.792 36.050 37.547 1.00 41.91 121 PRO A C 1
ATOM 996 O O . PRO A 1 121 ? 41.154 37.060 37.180 1.00 41.91 121 PRO A O 1
#

Secondary structure (DSSP, 8-state):
-EEEEEE-HHHHHHHHHTT--PPBPGGGSS-TTTT--S----HHHHHHHHHHHHHHHHH--B---BS-S--HHHHHHHTTTT-SEEEEEE--GGG--------------------------

InterPro domains:
  IPR021352 Protein of unknown function DUF2971 [PF11185] (74-103)

pLDDT: mean 75.98, std 18.21, range [34.59, 96.81]

Foldseek 3Di:
DKWKDAAAAVQVVVCVVVVHDDFAFQPRDPDNCRVVPDPCPDPVVVVVSVVVSVVRRVPDTDGDIHPDPPDQVCCCPHYVRNHHDMDMDDDDCVPDDDDPPPPPDDDDDPPDPDDDDDDDD

Radius of gyration: 22.26 Å; Cα contacts (8 Å, |Δi|>4): 105; chains: 1; bounding box: 59×51×54 Å

Organism: NCBI:txid1559896

Sequence (121 aa):
MRLYHLTTAEYAISNIGLRRLKIARFGDLNDPFELLAAELEDKDFRKAVKSWKNEFHNTKGLLCFSESWHNPVLWSHYADKHRGVCLGFDIPDEYAISSQLQQRKSIRPLQEQRSKSRVGP

Mean predicted aligned error: 12.34 Å

Solvent-accessible surface area (backbone atoms only — not comparable to full-atom values): 7826 Å² total; per-residue (Å²): 82,63,36,26,37,60,27,33,50,70,57,46,51,51,25,63,77,66,73,47,79,85,66,44,39,72,83,75,49,96,56,93,55,72,93,54,84,62,87,67,84,48,71,67,58,45,52,50,53,52,52,49,50,54,50,46,37,76,76,45,66,47,78,80,67,32,83,59,84,88,40,72,68,55,26,47,74,41,9,65,69,68,40,58,41,75,48,80,43,85,44,67,59,92,80,56,81,89,73,86,77,74,76,76,76,79,81,74,80,88,76,75,97,70,86,92,84,78,88,81,134